Protein AF-A0A183Q7Y5-F1 (afdb_monomer_lite)

Secondary structure (DSSP, 8-state):
-HHHHHHHH--S-EEEEEETT-TTSS-HHHHHHHHHHHGGGGTTS-EEEEEE-TTTS----

Foldseek 3Di:
DVVLVCLQPDAAAEEQEDECLCPVVDHPVRSVVVCVVCVVSCPPHHYHYHYPPCVNPPPDD

Organism: NCBI:txid31246

Structure (mmCIF, N/CA/C/O backbone):
data_AF-A0A183Q7Y5-F1
#
_entry.id   AF-A0A183Q7Y5-F1
#
loop_
_atom_site.group_PDB
_atom_site.id
_atom_site.type_symbol
_atom_site.label_atom_id
_atom_site.label_alt_id
_atom_site.label_comp_id
_atom_site.label_asym_id
_atom_site.label_entity_id
_atom_site.label_seq_id
_atom_site.pdbx_PDB_ins_code
_atom_site.Cartn_x
_atom_site.Cartn_y
_atom_site.Cartn_z
_atom_site.occupancy
_atom_site.B_iso_or_equiv
_atom_site.auth_seq_id
_atom_site.auth_comp_id
_atom_site.auth_asym_id
_atom_site.auth_atom_id
_atom_site.pdbx_PDB_model_num
ATOM 1 N N . MET A 1 1 ? -4.018 16.596 2.419 1.00 77.56 1 MET A N 1
ATOM 2 C CA . MET A 1 1 ? -4.263 16.394 3.867 1.00 77.56 1 MET A CA 1
ATOM 3 C C . MET A 1 1 ? -5.384 15.388 4.142 1.00 77.56 1 MET A C 1
ATOM 5 O O . MET A 1 1 ? -5.165 14.497 4.949 1.00 77.56 1 MET A O 1
ATOM 9 N N . LEU A 1 2 ? -6.526 15.451 3.438 1.00 93.25 2 LEU A N 1
ATOM 10 C CA . LEU A 1 2 ? -7.683 14.558 3.652 1.00 93.25 2 LEU A CA 1
ATOM 11 C C . LEU A 1 2 ? -7.351 13.054 3.665 1.00 93.25 2 LEU A C 1
ATOM 13 O O . LEU A 1 2 ? -7.847 12.340 4.529 1.00 93.25 2 LEU A O 1
ATOM 17 N N . SER A 1 3 ? -6.468 12.578 2.781 1.00 90.88 3 SER A N 1
ATOM 18 C CA . SER A 1 3 ? -6.077 11.160 2.729 1.00 90.88 3 SER A CA 1
ATOM 19 C C . SER A 1 3 ? -5.389 10.680 4.011 1.00 90.88 3 SER A C 1
ATOM 21 O O . SER A 1 3 ? -5.644 9.568 4.458 1.00 90.88 3 SER A O 1
ATOM 23 N N . ILE A 1 4 ? -4.564 11.527 4.640 1.00 92.94 4 ILE A N 1
ATOM 24 C CA . ILE A 1 4 ? -3.895 11.209 5.914 1.00 92.94 4 ILE A CA 1
ATOM 25 C C . ILE A 1 4 ? -4.921 11.206 7.047 1.00 92.94 4 ILE A C 1
ATOM 27 O O . ILE A 1 4 ? -4.927 10.298 7.873 1.00 92.94 4 ILE A O 1
ATOM 31 N N . THR A 1 5 ? -5.824 12.189 7.064 1.00 94.69 5 THR A N 1
ATOM 32 C CA . THR A 1 5 ? -6.887 12.270 8.072 1.00 94.69 5 THR A CA 1
ATOM 33 C C . THR A 1 5 ? -7.806 11.053 8.010 1.00 94.69 5 THR A C 1
ATOM 35 O O . THR A 1 5 ? -8.056 10.435 9.044 1.00 94.69 5 THR A O 1
ATOM 38 N N . ALA A 1 6 ? -8.258 10.669 6.815 1.00 94.25 6 ALA A N 1
ATOM 39 C CA . ALA A 1 6 ? -9.061 9.470 6.604 1.00 94.25 6 ALA A CA 1
ATOM 40 C C . ALA A 1 6 ? -8.308 8.215 7.065 1.00 94.25 6 ALA A C 1
ATOM 42 O O . ALA A 1 6 ? -8.846 7.405 7.820 1.00 94.25 6 ALA A O 1
ATOM 43 N N . LEU A 1 7 ? -7.033 8.100 6.684 1.00 94.56 7 LEU A N 1
ATOM 44 C CA . LEU A 1 7 ? -6.201 6.963 7.047 1.00 94.56 7 LEU A CA 1
ATOM 45 C C . LEU A 1 7 ? -5.938 6.864 8.549 1.00 94.56 7 LEU A C 1
ATOM 47 O O . LEU A 1 7 ? -5.820 5.756 9.050 1.00 94.56 7 LEU A O 1
ATOM 51 N N . ALA A 1 8 ? -5.875 7.972 9.281 1.00 93.31 8 ALA A N 1
ATOM 52 C CA . ALA A 1 8 ? -5.712 7.947 10.730 1.00 93.31 8 ALA A CA 1
ATOM 53 C C . ALA A 1 8 ? -7.022 7.573 11.448 1.00 93.31 8 ALA A C 1
ATOM 55 O O . ALA A 1 8 ? -7.015 6.709 12.323 1.00 93.31 8 ALA A O 1
ATOM 56 N N . HIS A 1 9 ? -8.158 8.145 11.040 1.00 93.56 9 HIS A N 1
ATOM 57 C CA . HIS A 1 9 ? -9.370 8.147 11.872 1.00 93.56 9 HIS A CA 1
ATOM 58 C C . HIS A 1 9 ? -10.457 7.156 11.445 1.00 93.56 9 HIS A C 1
ATOM 60 O O . HIS A 1 9 ? -11.255 6.744 12.284 1.00 93.56 9 HIS A O 1
ATOM 66 N N . LEU A 1 10 ? -10.506 6.736 10.177 1.00 95.50 10 LEU A N 1
ATOM 67 C CA . LEU A 1 10 ? -11.522 5.780 9.731 1.00 95.50 10 LEU A CA 1
ATOM 68 C C . LEU A 1 10 ? -11.151 4.350 10.136 1.00 95.50 10 LEU A C 1
ATOM 70 O O . LEU A 1 10 ? -10.015 3.914 9.937 1.00 95.50 10 LEU A O 1
ATOM 74 N N . GLN A 1 11 ? -12.124 3.613 10.669 1.00 94.81 11 GLN A N 1
ATOM 75 C CA . GLN A 1 11 ? -12.019 2.178 10.937 1.00 94.81 11 GLN A CA 1
ATOM 76 C C . GLN A 1 11 ? -12.444 1.409 9.686 1.00 94.81 11 GLN A C 1
ATOM 78 O O . GLN A 1 11 ? -13.626 1.172 9.459 1.00 94.81 11 GLN A O 1
ATOM 83 N N . ALA A 1 12 ? -11.476 1.074 8.840 1.00 95.31 12 ALA A N 1
ATOM 84 C CA . ALA A 1 12 ? -11.708 0.374 7.585 1.00 95.31 12 ALA A CA 1
ATOM 85 C C . ALA A 1 12 ? -10.492 -0.476 7.212 1.00 95.31 12 ALA A C 1
ATOM 87 O O . ALA A 1 12 ? -9.382 -0.240 7.699 1.00 95.31 12 ALA A O 1
ATOM 88 N N . ALA A 1 13 ? -10.704 -1.444 6.321 1.00 97.19 13 ALA A N 1
ATOM 89 C CA . ALA A 1 13 ? -9.605 -2.131 5.661 1.00 97.19 13 ALA A CA 1
ATOM 90 C C . ALA A 1 13 ? -8.831 -1.151 4.766 1.00 97.19 13 ALA A C 1
ATOM 92 O O . ALA A 1 13 ? -9.414 -0.271 4.129 1.00 97.19 13 ALA A O 1
ATOM 93 N N . VAL A 1 14 ? -7.515 -1.320 4.712 1.00 97.12 14 VAL A N 1
ATOM 94 C CA . VAL A 1 14 ? -6.613 -0.517 3.889 1.00 97.12 14 VAL A CA 1
ATOM 95 C C . VAL A 1 14 ? -6.016 -1.403 2.808 1.00 97.12 14 VAL A C 1
ATOM 97 O O . VAL A 1 14 ? -5.466 -2.464 3.099 1.00 97.12 14 VAL A O 1
ATOM 100 N N . ILE A 1 15 ? -6.088 -0.942 1.561 1.00 97.62 15 ILE A N 1
ATOM 101 C CA . ILE A 1 15 ? -5.407 -1.570 0.429 1.00 97.62 15 ILE A CA 1
ATOM 102 C C . ILE A 1 15 ? -4.267 -0.646 0.005 1.00 97.62 15 ILE A C 1
ATOM 104 O O . ILE A 1 15 ? -4.504 0.471 -0.453 1.00 97.62 15 ILE A O 1
ATOM 108 N N . TYR A 1 16 ? -3.030 -1.105 0.174 1.00 97.31 16 TYR A N 1
ATOM 109 C CA . TYR A 1 16 ? -1.838 -0.421 -0.313 1.00 97.31 16 TYR A CA 1
ATOM 110 C C . TYR A 1 16 ? -1.449 -0.989 -1.679 1.00 97.31 16 TYR A C 1
ATOM 112 O O . TYR A 1 16 ? -1.084 -2.159 -1.788 1.00 97.31 16 TYR A O 1
ATOM 120 N N . ILE A 1 17 ? -1.547 -0.168 -2.722 1.00 97.31 17 ILE A N 1
ATOM 121 C CA . ILE A 1 17 ? -1.281 -0.583 -4.102 1.00 97.31 17 ILE A CA 1
ATOM 122 C C . ILE A 1 17 ? 0.182 -0.287 -4.445 1.00 97.31 17 ILE A C 1
ATOM 124 O O . ILE A 1 17 ? 0.592 0.871 -4.419 1.00 97.31 17 ILE A O 1
ATOM 128 N N . MET A 1 18 ? 0.943 -1.321 -4.807 1.00 97.00 18 MET A N 1
ATOM 129 C CA . MET A 1 18 ? 2.285 -1.194 -5.382 1.00 97.00 18 MET A CA 1
ATOM 130 C C . ME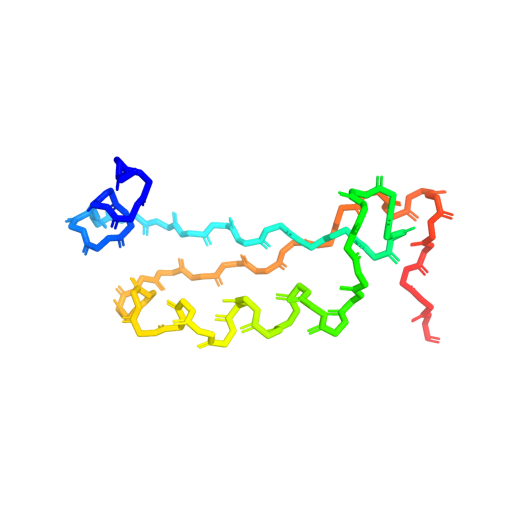T A 1 18 ? 2.257 -1.424 -6.891 1.00 97.00 18 MET A C 1
ATOM 132 O O . MET A 1 18 ? 1.651 -2.380 -7.369 1.00 97.00 18 MET A O 1
ATOM 136 N N . ASP A 1 19 ? 2.954 -0.576 -7.639 1.00 96.31 19 ASP A N 1
ATOM 137 C CA . ASP A 1 19 ? 3.181 -0.733 -9.075 1.00 96.31 19 ASP A CA 1
ATOM 138 C C . ASP A 1 19 ? 4.595 -1.281 -9.308 1.00 96.31 19 ASP A C 1
ATOM 140 O O . ASP A 1 19 ? 5.575 -0.531 -9.313 1.00 96.31 19 ASP A O 1
ATOM 144 N N . LEU A 1 20 ? 4.703 -2.600 -9.499 1.00 93.25 20 LEU A N 1
ATOM 145 C CA . LEU A 1 20 ? 5.989 -3.268 -9.734 1.00 93.25 20 LEU A CA 1
ATOM 146 C C . LEU A 1 20 ? 6.609 -2.893 -11.087 1.00 93.25 20 LEU A C 1
ATOM 148 O O . LEU A 1 20 ? 7.808 -3.102 -11.286 1.00 93.25 20 LEU A O 1
ATOM 152 N N . SER A 1 21 ? 5.815 -2.342 -12.012 1.00 94.81 21 SER A N 1
ATOM 153 C CA . SER A 1 21 ? 6.296 -1.903 -13.319 1.00 94.81 21 SER A CA 1
ATOM 154 C C . SER A 1 21 ? 6.973 -0.529 -13.270 1.00 94.81 21 SER A C 1
ATOM 156 O O . SER A 1 21 ? 7.487 -0.096 -14.296 1.00 94.81 21 SER A O 1
ATOM 158 N N . GLU A 1 22 ? 6.920 0.177 -12.132 1.00 95.31 22 GLU A N 1
ATOM 159 C CA . GLU A 1 22 ? 7.511 1.513 -11.912 1.00 95.31 22 GLU A CA 1
ATOM 160 C C . GLU A 1 22 ? 6.996 2.606 -12.877 1.00 95.31 22 GLU A C 1
ATOM 162 O O . GLU A 1 22 ? 7.494 3.731 -12.901 1.00 95.31 22 GLU A O 1
ATOM 167 N N . GLN A 1 23 ? 5.927 2.329 -13.635 1.00 96.19 23 GLN A N 1
ATOM 168 C CA . GLN A 1 23 ? 5.331 3.273 -14.591 1.00 96.19 23 GLN A CA 1
ATOM 169 C C . GLN A 1 23 ? 4.574 4.414 -13.905 1.00 96.19 23 GLN A C 1
ATOM 171 O O . GLN A 1 23 ? 4.212 5.394 -14.549 1.00 96.19 23 GLN A O 1
ATOM 176 N N . CYS A 1 24 ? 4.313 4.294 -12.604 1.00 96.06 24 CYS A N 1
ATOM 177 C CA . CYS A 1 24 ? 3.804 5.382 -11.777 1.00 96.06 24 CYS A CA 1
ATOM 178 C C . CYS A 1 24 ? 4.836 6.503 -11.533 1.00 96.06 24 CYS A C 1
ATOM 180 O O . CYS A 1 24 ? 4.490 7.494 -10.896 1.00 96.06 24 CYS A O 1
ATOM 182 N N . GLY A 1 25 ? 6.076 6.359 -12.025 1.00 97.56 25 GLY A N 1
ATOM 183 C CA . GLY A 1 25 ? 7.141 7.356 -11.887 1.00 97.56 25 GLY A CA 1
ATOM 184 C C . GLY A 1 25 ? 7.972 7.217 -10.609 1.00 97.56 25 GLY A C 1
ATOM 185 O O . GLY A 1 25 ? 8.785 8.093 -10.322 1.00 97.56 25 GLY A O 1
ATOM 186 N N . TYR A 1 26 ? 7.788 6.129 -9.853 1.00 97.94 26 TYR A N 1
ATOM 187 C CA . TYR A 1 26 ? 8.508 5.853 -8.610 1.00 97.94 26 TYR A CA 1
ATOM 188 C C . TYR A 1 26 ? 9.121 4.459 -8.622 1.00 97.94 26 TYR A C 1
ATOM 190 O O . TYR A 1 26 ? 8.461 3.484 -8.995 1.00 97.94 26 TYR A O 1
ATOM 198 N N . THR A 1 27 ? 10.354 4.353 -8.127 1.00 97.69 27 THR A N 1
ATOM 199 C CA . THR A 1 27 ? 11.025 3.059 -7.990 1.00 97.69 27 THR A CA 1
ATOM 200 C C . THR A 1 27 ? 10.360 2.198 -6.920 1.00 97.69 27 THR A C 1
ATOM 202 O O . THR A 1 27 ? 9.725 2.711 -5.992 1.00 97.69 27 THR A O 1
ATOM 205 N N . ILE A 1 28 ? 10.552 0.880 -6.986 1.00 95.69 28 ILE A N 1
ATOM 206 C CA . ILE A 1 28 ? 10.054 -0.049 -5.958 1.00 95.69 28 ILE A CA 1
ATOM 207 C C . ILE A 1 28 ? 10.564 0.360 -4.566 1.00 95.69 28 ILE A C 1
ATOM 209 O O . ILE A 1 28 ? 9.806 0.353 -3.596 1.00 95.69 28 ILE A O 1
ATOM 213 N N . GLN A 1 29 ? 11.823 0.798 -4.461 1.00 97.69 29 GLN A N 1
ATOM 214 C CA . GLN A 1 29 ? 12.406 1.248 -3.195 1.00 97.69 29 GLN A CA 1
ATOM 215 C C . GLN A 1 29 ? 11.711 2.500 -2.643 1.00 97.69 29 GLN A C 1
ATOM 217 O O . GLN A 1 29 ? 11.477 2.599 -1.437 1.00 97.69 29 GLN A O 1
ATOM 222 N N . GLN A 1 30 ? 11.360 3.457 -3.505 1.00 98.38 30 GLN A N 1
ATOM 223 C CA . GLN A 1 30 ? 10.617 4.653 -3.100 1.00 98.38 30 GLN A CA 1
ATOM 224 C C . GLN A 1 30 ? 9.203 4.297 -2.625 1.00 98.38 30 GLN A C 1
ATOM 226 O O . GLN A 1 30 ? 8.764 4.799 -1.589 1.00 98.38 30 GLN A O 1
ATOM 231 N N . GLN A 1 31 ? 8.521 3.387 -3.328 1.00 98.19 31 GLN A N 1
ATOM 232 C CA . GLN A 1 31 ? 7.206 2.883 -2.922 1.00 98.19 31 GLN A CA 1
ATOM 233 C C . GLN A 1 31 ? 7.285 2.180 -1.553 1.00 98.19 31 GLN A C 1
ATOM 235 O O . GLN A 1 31 ? 6.527 2.504 -0.639 1.00 98.19 31 GLN A O 1
ATOM 240 N N . LEU A 1 32 ? 8.274 1.304 -1.349 1.00 97.25 32 LEU A N 1
ATOM 241 C CA . LEU A 1 32 ? 8.501 0.633 -0.066 1.00 97.25 32 LEU A CA 1
ATOM 242 C C . LEU A 1 32 ? 8.808 1.622 1.069 1.00 97.25 32 LEU A C 1
ATOM 244 O O . LEU A 1 32 ? 8.300 1.474 2.181 1.00 97.25 32 LEU A O 1
ATOM 248 N N . THR A 1 33 ? 9.609 2.649 0.790 1.00 98.31 33 THR A N 1
ATOM 249 C CA . THR A 1 33 ? 9.948 3.694 1.767 1.00 98.31 33 THR A CA 1
ATOM 250 C C . THR A 1 33 ? 8.693 4.460 2.197 1.00 98.31 33 THR A C 1
ATOM 252 O O . THR A 1 33 ? 8.471 4.675 3.389 1.00 98.31 33 THR A O 1
ATOM 255 N N . LEU A 1 34 ? 7.813 4.808 1.251 1.00 97.44 34 LEU A N 1
ATOM 256 C CA . LEU A 1 34 ? 6.525 5.433 1.556 1.00 97.44 34 LEU A CA 1
ATOM 257 C C . LEU A 1 34 ? 5.647 4.523 2.425 1.00 97.44 34 LEU A C 1
ATOM 259 O O . LEU A 1 34 ? 5.078 4.985 3.414 1.00 97.44 34 LEU A O 1
ATOM 263 N N . PHE A 1 35 ? 5.558 3.234 2.092 1.00 96.94 35 PHE A N 1
ATOM 264 C CA . PHE A 1 35 ? 4.818 2.263 2.897 1.00 96.94 35 PHE A CA 1
ATOM 265 C C . PHE A 1 35 ? 5.321 2.213 4.348 1.00 96.94 35 PHE A C 1
ATOM 267 O O . PHE A 1 35 ? 4.522 2.281 5.284 1.00 96.94 35 PHE A O 1
ATOM 274 N N . GLN A 1 36 ? 6.641 2.145 4.546 1.00 96.75 36 GLN A N 1
ATOM 275 C CA . GLN A 1 36 ? 7.250 2.124 5.878 1.00 96.75 36 GLN A CA 1
ATOM 276 C C . GLN A 1 36 ? 6.942 3.401 6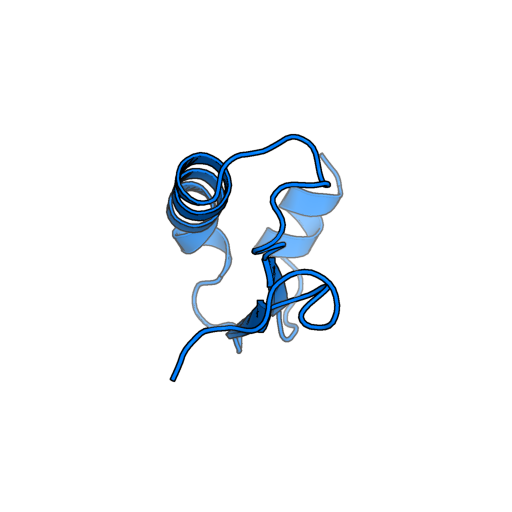.670 1.00 96.75 36 GLN A C 1
ATOM 278 O O . GLN A 1 36 ? 6.572 3.311 7.841 1.00 96.75 36 GLN A O 1
ATOM 283 N N . ASN A 1 37 ? 6.999 4.566 6.020 1.00 96.81 37 ASN A N 1
ATOM 284 C CA . ASN A 1 37 ? 6.680 5.853 6.641 1.00 96.81 37 ASN A CA 1
ATOM 285 C C . ASN A 1 37 ? 5.207 5.962 7.070 1.00 96.81 37 ASN A C 1
ATOM 287 O O . ASN A 1 37 ? 4.900 6.600 8.075 1.00 96.81 37 ASN A O 1
ATOM 291 N N . LEU A 1 38 ? 4.287 5.325 6.337 1.00 95.75 38 LEU A N 1
ATOM 292 C CA . LEU A 1 38 ? 2.853 5.326 6.650 1.00 95.75 38 LEU A CA 1
ATOM 293 C C . LEU A 1 38 ? 2.434 4.207 7.614 1.00 95.75 38 LEU A C 1
ATOM 295 O O . LEU A 1 38 ? 1.326 4.254 8.148 1.00 95.75 38 LEU A O 1
ATOM 299 N N . ARG A 1 39 ? 3.308 3.228 7.890 1.00 93.56 39 ARG A N 1
ATOM 300 C CA . ARG A 1 39 ? 3.014 2.046 8.720 1.00 93.56 39 ARG A CA 1
ATOM 301 C C . ARG A 1 39 ? 2.335 2.351 10.065 1.00 93.56 39 ARG A C 1
ATOM 303 O O . ARG A 1 39 ? 1.408 1.616 10.413 1.00 93.56 39 ARG A O 1
ATOM 310 N N . PRO A 1 40 ? 2.709 3.407 10.818 1.00 94.69 40 PRO A N 1
ATOM 311 C CA . PRO A 1 40 ? 2.024 3.749 12.066 1.00 94.69 40 PRO A CA 1
ATOM 312 C C . PRO A 1 40 ? 0.527 4.052 11.896 1.00 94.69 40 PRO A C 1
ATOM 314 O O . PRO A 1 40 ? -0.253 3.786 12.807 1.00 94.69 40 PRO A O 1
ATOM 317 N N . LEU A 1 41 ? 0.112 4.555 10.729 1.00 95.06 41 LEU A N 1
ATOM 318 C CA . LEU A 1 41 ? -1.276 4.924 10.431 1.00 95.06 41 LEU A CA 1
ATOM 319 C C . LEU A 1 41 ? -2.165 3.713 10.100 1.00 95.06 41 LEU A C 1
ATOM 321 O O . LEU A 1 41 ? -3.388 3.819 10.132 1.00 95.06 41 LEU A O 1
ATOM 325 N N . PHE A 1 42 ? -1.567 2.550 9.824 1.00 93.56 42 PHE A N 1
ATOM 326 C CA . PHE A 1 42 ? -2.288 1.298 9.562 1.00 93.56 42 PHE A CA 1
ATOM 327 C C . PHE A 1 42 ? -2.543 0.470 10.830 1.00 93.56 42 PHE 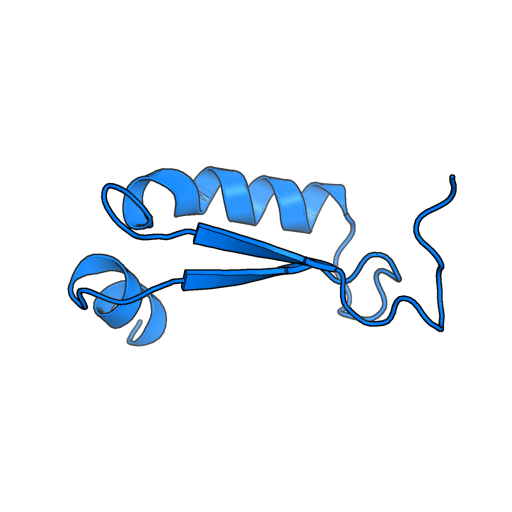A C 1
ATOM 329 O O . PHE A 1 42 ? -3.110 -0.620 10.752 1.00 93.56 42 PHE A O 1
ATOM 336 N N . ARG A 1 43 ? -2.099 0.939 12.006 1.00 91.88 43 ARG A N 1
ATOM 337 C CA . ARG A 1 43 ? -2.214 0.182 13.259 1.00 91.88 43 ARG A CA 1
ATOM 338 C C . ARG A 1 43 ? -3.677 -0.198 13.526 1.00 91.88 43 ARG A C 1
ATOM 340 O O . ARG A 1 43 ? -4.564 0.646 13.450 1.00 91.88 43 ARG A O 1
ATOM 347 N N . ASN A 1 44 ? -3.893 -1.464 13.888 1.00 93.25 44 ASN A N 1
ATOM 348 C CA . ASN A 1 44 ? -5.202 -2.060 14.188 1.00 93.25 44 ASN A CA 1
ATOM 349 C C . ASN A 1 44 ? -6.198 -2.061 13.014 1.00 93.25 44 ASN A C 1
ATOM 351 O O . ASN A 1 44 ? -7.397 -2.192 13.239 1.00 93.25 44 ASN A O 1
ATOM 355 N N . LYS A 1 45 ? -5.722 -1.940 11.769 1.00 96.06 45 LYS A N 1
ATOM 356 C CA . LYS A 1 45 ? -6.558 -2.015 10.565 1.00 96.06 45 LYS A CA 1
ATOM 357 C C . LYS A 1 45 ? -6.166 -3.239 9.740 1.00 96.06 45 LYS A C 1
ATOM 359 O O . LYS A 1 45 ? -4.967 -3.491 9.593 1.00 96.06 45 LYS A O 1
ATOM 364 N N . PRO A 1 46 ? -7.128 -3.994 9.178 1.00 97.31 46 PRO A N 1
ATOM 365 C CA . PRO A 1 46 ? -6.816 -4.995 8.168 1.00 97.31 46 PRO A CA 1
ATOM 366 C C . PRO A 1 46 ? -6.065 -4.330 7.013 1.00 97.31 46 PRO A C 1
ATOM 368 O O . PRO A 1 46 ? -6.526 -3.323 6.474 1.00 97.31 46 PRO A O 1
ATOM 371 N N . LEU A 1 47 ? -4.905 -4.873 6.655 1.00 96.94 47 LEU A N 1
ATOM 372 C CA . LEU A 1 47 ? -4.028 -4.316 5.632 1.00 96.94 47 LEU A CA 1
ATOM 373 C C . LEU A 1 47 ? -3.781 -5.359 4.546 1.00 96.94 47 LEU A C 1
ATOM 375 O O . LEU A 1 47 ? -3.310 -6.457 4.833 1.00 96.94 47 LEU A O 1
ATOM 379 N N . VAL A 1 48 ? -4.050 -4.980 3.300 1.00 97.56 48 VAL A N 1
ATOM 380 C CA . VAL A 1 48 ? -3.715 -5.763 2.110 1.00 97.56 48 VAL A CA 1
ATOM 381 C C . VAL A 1 48 ? -2.717 -4.977 1.279 1.00 97.56 48 VAL A C 1
ATOM 383 O O . VAL A 1 48 ? -2.924 -3.800 0.993 1.00 97.56 48 VAL A O 1
ATOM 386 N N . ILE A 1 49 ? -1.638 -5.635 0.874 1.00 96.44 49 ILE A N 1
ATOM 387 C CA . ILE A 1 49 ? -0.681 -5.093 -0.087 1.00 96.44 49 ILE A CA 1
ATOM 388 C C . ILE A 1 49 ? -0.984 -5.749 -1.432 1.00 96.44 49 ILE A C 1
ATOM 390 O O . ILE A 1 49 ? -0.906 -6.969 -1.550 1.00 96.44 49 ILE A O 1
ATOM 394 N N . ALA A 1 50 ? -1.353 -4.950 -2.428 1.00 96.38 50 ALA A N 1
ATOM 395 C CA . ALA A 1 50 ? -1.751 -5.429 -3.745 1.00 96.38 50 ALA A CA 1
ATOM 396 C C . ALA A 1 50 ? -0.734 -4.996 -4.807 1.00 96.38 50 ALA A C 1
ATOM 398 O O . ALA A 1 50 ? -0.432 -3.809 -4.932 1.00 96.38 50 ALA A O 1
ATOM 399 N N . ALA A 1 51 ? -0.229 -5.952 -5.589 1.00 95.38 51 ALA A N 1
ATOM 400 C CA . ALA A 1 51 ? 0.605 -5.674 -6.754 1.00 95.38 51 ALA A CA 1
ATOM 401 C C . ALA A 1 51 ? -0.284 -5.368 -7.968 1.00 95.38 51 ALA A C 1
ATOM 403 O O . ALA A 1 51 ? -1.127 -6.177 -8.354 1.00 95.38 51 ALA A O 1
ATOM 404 N N . ASN A 1 52 ? -0.099 -4.197 -8.567 1.00 94.31 52 ASN A N 1
ATOM 405 C CA . ASN A 1 52 ? -0.831 -3.736 -9.740 1.00 94.31 52 ASN A CA 1
ATOM 406 C C . ASN A 1 52 ? 0.032 -3.827 -11.008 1.00 94.31 52 ASN A C 1
ATOM 408 O O . ASN A 1 52 ? 1.253 -3.945 -10.933 1.00 94.31 52 ASN A O 1
ATOM 412 N N . LYS A 1 53 ? -0.621 -3.760 -12.176 1.00 93.38 53 LYS A N 1
ATOM 413 C CA . LYS A 1 53 ? 0.002 -3.821 -13.513 1.00 93.38 53 LYS A CA 1
ATOM 414 C C . LYS A 1 53 ? 0.870 -5.061 -13.750 1.00 93.38 53 LYS A C 1
ATOM 416 O O . LYS A 1 53 ? 1.814 -5.036 -14.537 1.00 93.38 53 LYS A O 1
ATOM 421 N N . VAL A 1 54 ? 0.506 -6.176 -13.123 1.00 92.19 54 VAL A N 1
ATOM 422 C CA . VAL A 1 54 ? 1.226 -7.454 -13.240 1.00 92.19 54 VAL A CA 1
ATOM 423 C C . VAL A 1 54 ? 1.317 -7.975 -14.680 1.00 92.19 54 VAL A C 1
ATOM 425 O O . VAL A 1 54 ? 2.222 -8.735 -14.994 1.00 92.19 54 VAL A O 1
ATOM 428 N N . SER A 1 55 ? 0.432 -7.533 -15.581 1.00 92.69 55 SER A N 1
ATOM 429 C CA . SER A 1 55 ? 0.506 -7.852 -17.013 1.00 92.69 55 SER A CA 1
ATOM 430 C C . SER A 1 55 ? 1.705 -7.216 -17.726 1.00 92.69 55 SER A C 1
ATOM 432 O O . SER A 1 55 ? 2.126 -7.719 -18.760 1.00 92.69 55 SER A O 1
ATOM 434 N N . LEU A 1 56 ? 2.242 -6.110 -17.203 1.00 90.38 56 LEU A N 1
ATOM 435 C CA . LEU A 1 56 ? 3.399 -5.406 -17.770 1.00 90.38 56 LEU A CA 1
ATOM 436 C C . LEU A 1 56 ? 4.713 -5.924 -17.188 1.00 90.38 56 LEU A C 1
ATOM 438 O O . LEU A 1 56 ? 5.737 -5.928 -17.866 1.00 90.38 56 LEU A O 1
ATOM 442 N N . LYS A 1 57 ? 4.679 -6.349 -15.923 1.00 84.31 57 LYS A N 1
ATOM 443 C CA . LYS A 1 57 ? 5.803 -6.980 -15.239 1.00 84.31 57 LYS A CA 1
ATOM 444 C C . LYS A 1 57 ? 5.260 -8.027 -14.265 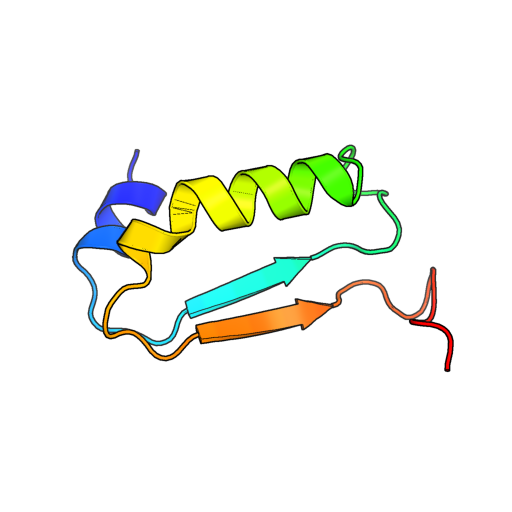1.00 84.31 57 LYS A C 1
ATOM 446 O O . LYS A 1 57 ? 4.819 -7.659 -13.172 1.00 84.31 57 LYS A O 1
ATOM 451 N N . PRO A 1 58 ? 5.261 -9.309 -14.654 1.00 77.62 58 PRO A N 1
ATOM 452 C CA . PRO A 1 58 ? 4.838 -10.378 -13.769 1.00 77.62 58 PRO A CA 1
ATOM 453 C C . PRO A 1 58 ? 5.743 -10.403 -12.532 1.00 77.62 58 PRO A C 1
ATOM 455 O O . PRO A 1 58 ? 6.959 -10.235 -12.671 1.00 77.62 58 PRO A O 1
ATOM 458 N N . PRO A 1 59 ? 5.197 -10.596 -11.322 1.00 72.75 59 PRO A N 1
ATOM 459 C CA . PRO A 1 59 ? 6.023 -10.975 -10.190 1.00 72.75 59 PRO A CA 1
ATOM 460 C C . PRO A 1 59 ? 6.639 -12.337 -10.532 1.00 72.75 59 PRO A C 1
ATOM 462 O O . PRO A 1 59 ? 5.917 -13.317 -10.696 1.00 72.75 59 PRO A O 1
ATOM 465 N N . ASN A 1 60 ? 7.953 -12.365 -10.759 1.00 70.12 60 ASN A N 1
ATOM 466 C CA . ASN A 1 60 ? 8.676 -13.597 -11.071 1.00 70.12 60 ASN A CA 1
ATOM 467 C C . ASN A 1 60 ? 8.403 -14.646 -9.977 1.00 70.12 60 ASN A C 1
ATOM 469 O O . ASN A 1 60 ? 8.420 -14.295 -8.795 1.00 70.12 60 ASN A O 1
ATOM 473 N N . ASN A 1 61 ? 8.157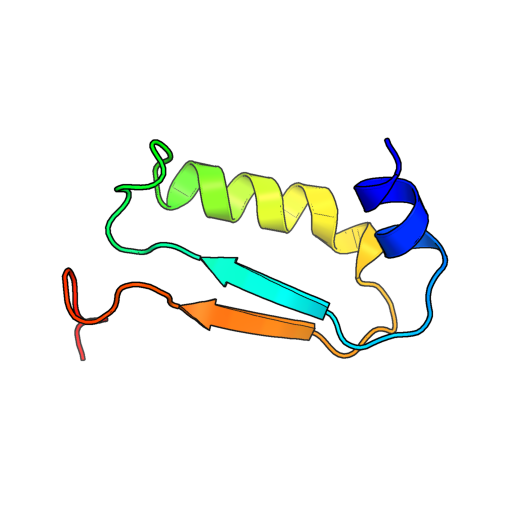 -15.897 -10.385 1.00 51.22 61 ASN A N 1
ATOM 474 C CA . ASN A 1 61 ? 8.210 -17.057 -9.487 1.00 51.22 61 ASN A CA 1
ATOM 475 C C . ASN A 1 61 ? 9.620 -17.235 -8.919 1.00 51.22 61 ASN A C 1
ATOM 477 O O . ASN A 1 61 ? 10.583 -17.056 -9.702 1.00 51.22 61 ASN A O 1
#

InterPro domains:
  IPR010674 Nucleolar GTP-binding protein 1, Rossman-fold domain [PF06858] (1-54)
  IPR027417 P-loop containing nucleoside triphosphate hydrolase [G3DSA:3.40.50.300] (1-61)
  IPR027417 P-loop containing nucleoside triphosphate hydrolase [SS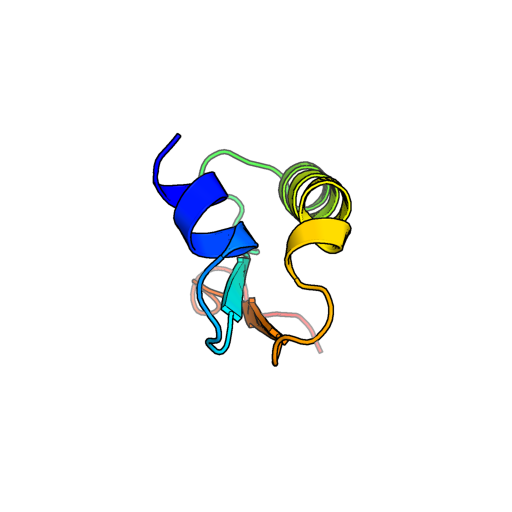F52540] (13-57)

pLDDT: mean 93.21, std 7.88, range [51.22, 98.38]

Radius of gyration: 12.95 Å; chains: 1; bounding box: 24×34×32 Å

Sequence (61 aa):
MLSITALAHLQAAVIYIMDLSEQCGYTIQQQLTLFQNLRPLFRNKPLVIAANKVSLKPPNN